Protein AF-A0ABD3HPS7-F1 (afdb_monomer_lite)

Sequence (73 aa):
MPRPPVQPWVPLPGHKNLDGRARHTPTLVRQKTYVLGGRNGNQLFNDLWVFDTECFQLDLLTETCTFGSQGLP

pLDDT: mean 86.2, std 12.52, range [44.78, 97.19]

Secondary structure (DSSP, 8-state):
-PPPP-PPP-PPTTGGGSPP-BS-EEEEETTEEEEEEEEETTEEEEEEEEEETTTTEEEEEESS---S-----

Structure (mmCIF, N/CA/C/O backbone):
data_AF-A0ABD3HPS7-F1
#
_entry.id   AF-A0ABD3HPS7-F1
#
loop_
_atom_site.group_PDB
_atom_site.id
_atom_site.type_symbol
_atom_site.label_atom_id
_atom_site.label_alt_id
_atom_site.label_comp_id
_atom_site.label_asym_id
_atom_site.label_entity_id
_atom_site.label_seq_id
_atom_site.pdbx_PDB_ins_code
_atom_site.Cartn_x
_atom_site.Cartn_y
_atom_site.Cartn_z
_atom_site.occupancy
_atom_si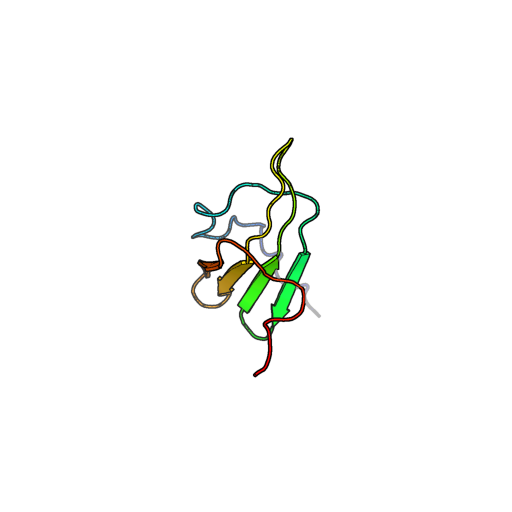te.B_iso_or_equiv
_atom_site.auth_seq_id
_atom_site.auth_comp_id
_atom_site.auth_asym_id
_atom_site.auth_atom_id
_atom_site.pdbx_PDB_model_num
ATOM 1 N N . MET A 1 1 ? -32.169 19.375 7.342 1.00 67.12 1 MET A N 1
ATOM 2 C CA . MET A 1 1 ? -30.996 18.546 7.693 1.00 67.12 1 MET A CA 1
ATOM 3 C C . MET A 1 1 ? -29.768 19.447 7.764 1.00 67.12 1 MET A C 1
ATOM 5 O O . MET A 1 1 ? -29.530 20.141 6.779 1.00 67.12 1 MET A O 1
ATOM 9 N N . PRO A 1 2 ? -29.020 19.503 8.879 1.00 77.56 2 PRO A N 1
ATOM 10 C CA . PRO A 1 2 ? -27.735 20.200 8.920 1.00 77.56 2 PRO A CA 1
ATOM 11 C C . PRO A 1 2 ? -26.704 19.448 8.069 1.00 77.56 2 PRO A C 1
ATOM 13 O O . PRO A 1 2 ? -26.727 18.219 8.006 1.00 77.56 2 PRO A O 1
ATOM 16 N N . ARG A 1 3 ? -25.795 20.177 7.417 1.00 72.50 3 ARG A N 1
ATOM 17 C CA . ARG A 1 3 ? -24.652 19.573 6.724 1.00 72.50 3 ARG A CA 1
ATOM 18 C C . ARG A 1 3 ? -23.719 18.945 7.774 1.00 72.50 3 ARG A C 1
ATOM 20 O O . ARG A 1 3 ? -23.412 19.632 8.749 1.00 72.50 3 ARG A O 1
ATOM 27 N N . PRO A 1 4 ? -23.244 17.700 7.589 1.00 81.25 4 PRO A N 1
ATOM 28 C CA . PRO A 1 4 ? -22.198 17.146 8.439 1.00 81.25 4 PRO A CA 1
ATOM 29 C C . PRO A 1 4 ? -20.963 18.061 8.438 1.00 81.25 4 PRO A C 1
ATOM 31 O O . PRO A 1 4 ? -20.663 18.669 7.402 1.00 81.25 4 PRO A O 1
ATOM 34 N N . PRO A 1 5 ? -20.240 18.180 9.562 1.00 83.19 5 PRO A N 1
ATOM 35 C CA . PRO A 1 5 ? -18.975 18.900 9.584 1.00 83.19 5 PRO A CA 1
ATOM 36 C C . PRO A 1 5 ? -18.021 18.305 8.543 1.00 83.19 5 PRO A C 1
ATOM 38 O O . PRO A 1 5 ? -17.922 17.087 8.394 1.00 83.19 5 PRO A O 1
ATOM 41 N N . VAL A 1 6 ? -17.336 19.175 7.800 1.00 84.75 6 VAL A N 1
ATOM 42 C CA . VAL A 1 6 ? -16.321 18.748 6.834 1.00 84.75 6 VAL A CA 1
ATOM 43 C C . VAL A 1 6 ? -15.150 18.191 7.634 1.00 84.75 6 VAL A C 1
ATOM 45 O O . VAL A 1 6 ? -14.504 18.928 8.377 1.00 84.75 6 VAL A O 1
ATOM 48 N N . GLN A 1 7 ? -14.886 16.894 7.506 1.00 83.25 7 GLN A N 1
ATOM 49 C CA . GLN A 1 7 ? -13.668 16.316 8.060 1.00 83.25 7 GLN A CA 1
ATOM 50 C C . GLN A 1 7 ? -12.479 16.754 7.193 1.00 83.25 7 GLN A C 1
ATOM 52 O O . GLN A 1 7 ? -12.529 16.578 5.971 1.00 83.25 7 GLN A O 1
ATOM 57 N N . PRO A 1 8 ? -11.431 17.357 7.781 1.00 88.06 8 PRO A N 1
ATOM 58 C CA . PRO A 1 8 ? -10.233 17.702 7.033 1.00 88.06 8 PRO A CA 1
ATOM 59 C C . PRO A 1 8 ? -9.519 16.428 6.575 1.00 88.06 8 PRO A C 1
ATOM 61 O O . PRO A 1 8 ? -9.559 15.397 7.246 1.00 88.06 8 PRO A O 1
ATOM 64 N N . TRP A 1 9 ? -8.823 16.512 5.445 1.00 87.75 9 TRP A N 1
ATOM 65 C CA . TRP A 1 9 ? -7.906 15.458 5.029 1.00 87.75 9 TRP A CA 1
ATOM 66 C C . TRP A 1 9 ? -6.728 15.407 6.000 1.00 87.75 9 TRP A C 1
ATOM 68 O O . TRP A 1 9 ? -6.031 16.405 6.186 1.00 87.75 9 TRP A O 1
ATOM 78 N N . VAL A 1 10 ? -6.504 14.246 6.611 1.00 86.62 10 VAL A N 1
ATOM 79 C CA . VAL A 1 10 ? -5.391 14.010 7.535 1.00 86.62 10 VAL A CA 1
ATOM 80 C C . VAL A 1 10 ? -4.582 12.814 7.027 1.00 86.62 10 VAL A C 1
ATOM 82 O O . VAL A 1 10 ? -5.183 11.808 6.642 1.00 86.62 10 VAL A O 1
ATOM 85 N N . PRO A 1 11 ? -3.237 12.891 6.999 1.00 83.06 11 PRO A N 1
ATOM 86 C CA . PRO A 1 11 ? -2.403 11.739 6.683 1.00 83.06 11 PRO A CA 1
ATOM 87 C C . PRO A 1 11 ? -2.652 10.602 7.672 1.00 83.06 11 PRO A C 1
ATOM 89 O O . PRO A 1 11 ? -2.671 10.821 8.884 1.00 83.06 11 PRO A O 1
ATOM 92 N N . LEU A 1 12 ? -2.799 9.379 7.167 1.00 80.88 12 LEU A N 1
ATOM 93 C CA . LEU A 1 12 ? -2.971 8.219 8.033 1.00 80.88 12 LEU A CA 1
ATOM 94 C C . LEU A 1 12 ? -1.661 7.925 8.793 1.00 80.88 12 LEU A C 1
ATOM 96 O O . LEU A 1 12 ? -0.576 7.952 8.190 1.00 80.88 12 LEU A O 1
ATOM 100 N N . PRO A 1 13 ? -1.727 7.646 10.108 1.00 77.62 13 PRO A N 1
ATOM 101 C CA . PRO A 1 13 ? -0.579 7.134 10.848 1.00 77.62 13 PRO A CA 1
ATOM 102 C C . PRO A 1 13 ? -0.178 5.749 10.305 1.00 77.62 13 PRO A C 1
ATOM 104 O O . PRO A 1 13 ? -0.962 5.085 9.636 1.00 77.62 13 PRO A O 1
ATOM 107 N N . GLY A 1 14 ? 1.074 5.333 10.518 1.00 69.94 14 GLY A N 1
ATOM 108 C CA . GLY A 1 14 ? 1.530 3.983 10.141 1.00 69.94 14 GLY A CA 1
ATOM 109 C C . GLY A 1 14 ? 1.846 3.743 8.654 1.00 69.94 14 GLY A C 1
ATOM 110 O O . GLY A 1 14 ? 2.350 2.680 8.316 1.00 69.94 14 GLY A O 1
AT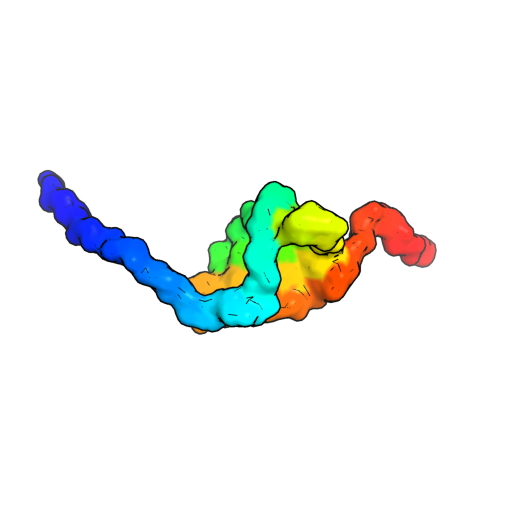OM 111 N N . HIS A 1 15 ? 1.663 4.723 7.760 1.00 68.69 15 HIS A N 1
ATOM 112 C CA . HIS A 1 15 ? 1.905 4.548 6.313 1.00 68.69 15 HIS A CA 1
ATOM 113 C C . HIS A 1 15 ? 3.389 4.455 5.886 1.00 68.69 15 HIS A C 1
ATOM 115 O O . HIS A 1 15 ? 3.673 4.350 4.695 1.00 68.69 15 HIS A O 1
ATOM 121 N N . LYS A 1 16 ? 4.349 4.541 6.818 1.00 66.56 16 LYS A N 1
ATOM 122 C CA . LYS A 1 16 ? 5.774 4.775 6.500 1.00 66.56 16 LYS A CA 1
ATOM 123 C C . LYS A 1 16 ? 6.503 3.589 5.854 1.00 66.56 16 LYS A C 1
ATOM 125 O O . LYS A 1 16 ? 7.623 3.776 5.397 1.00 66.56 16 LYS A O 1
ATOM 130 N N . ASN A 1 17 ? 5.887 2.409 5.813 1.00 75.69 17 ASN A N 1
ATOM 131 C CA . ASN A 1 17 ? 6.563 1.172 5.414 1.00 75.69 17 ASN A CA 1
ATOM 132 C C . ASN A 1 17 ? 6.237 0.706 3.988 1.00 75.69 17 ASN A C 1
ATOM 134 O O . ASN A 1 17 ? 6.848 -0.247 3.520 1.00 75.69 17 ASN A O 1
ATOM 138 N N . LEU A 1 18 ? 5.304 1.364 3.291 1.00 86.38 18 LEU A N 1
ATOM 139 C CA . LEU A 1 18 ? 4.972 1.041 1.904 1.00 86.38 18 LEU A CA 1
ATOM 140 C C . LEU A 1 18 ? 5.612 2.052 0.962 1.00 86.38 18 LEU A C 1
ATOM 142 O O . LEU A 1 18 ? 5.302 3.244 1.009 1.00 86.38 18 LEU A O 1
ATOM 146 N N . ASP A 1 19 ? 6.442 1.554 0.052 1.00 88.94 19 ASP A N 1
ATOM 147 C CA . ASP A 1 19 ? 6.989 2.374 -1.019 1.00 88.94 19 ASP A CA 1
ATOM 148 C C . ASP A 1 19 ? 5.869 2.970 -1.874 1.00 88.94 19 ASP A C 1
ATOM 150 O O . ASP A 1 19 ? 4.937 2.276 -2.310 1.00 88.94 19 ASP A O 1
ATOM 154 N N . GLY A 1 20 ? 5.990 4.273 -2.140 1.00 90.88 20 GLY A N 1
ATOM 155 C CA . GLY A 1 20 ? 5.064 5.004 -2.994 1.00 90.88 20 GLY A CA 1
ATOM 156 C C . GLY A 1 20 ? 4.928 4.318 -4.351 1.00 90.88 20 GLY A C 1
ATOM 157 O O . GLY A 1 20 ? 5.918 4.050 -5.024 1.00 90.88 20 GLY A O 1
ATOM 158 N N . ARG A 1 21 ? 3.692 4.023 -4.758 1.00 94.38 21 ARG A N 1
ATOM 159 C CA . ARG A 1 21 ? 3.403 3.211 -5.946 1.00 94.38 21 ARG A CA 1
ATOM 160 C C . ARG A 1 21 ? 2.165 3.688 -6.684 1.00 94.38 21 ARG A C 1
ATOM 162 O O . ARG A 1 21 ? 1.155 4.047 -6.083 1.00 94.38 21 ARG A O 1
ATOM 169 N N . ALA A 1 22 ? 2.209 3.622 -8.008 1.00 95.75 22 ALA A N 1
ATOM 170 C CA . ALA A 1 22 ? 1.101 3.938 -8.902 1.00 95.75 22 ALA A CA 1
ATOM 171 C C . ALA A 1 22 ? 0.569 2.674 -9.589 1.00 95.75 22 ALA A C 1
ATOM 173 O O . ALA A 1 22 ? 1.268 1.665 -9.677 1.00 95.75 22 ALA A O 1
ATOM 174 N N . ARG A 1 23 ? -0.654 2.751 -10.131 1.00 95.69 23 ARG A N 1
ATOM 175 C CA . ARG A 1 23 ? -1.314 1.643 -10.856 1.00 95.69 23 ARG A CA 1
ATOM 176 C C . ARG A 1 23 ? -1.408 0.336 -10.046 1.00 95.69 23 ARG A C 1
ATOM 178 O O . ARG A 1 23 ? -1.387 -0.741 -10.626 1.00 95.69 23 ARG A O 1
ATOM 185 N N . HIS A 1 24 ? -1.465 0.445 -8.722 1.00 95.00 24 HIS A N 1
ATOM 186 C CA . HIS A 1 24 ? -1.757 -0.662 -7.817 1.00 95.00 24 HIS A CA 1
ATOM 187 C C . HIS A 1 24 ? -3.275 -0.839 -7.687 1.00 95.00 24 HIS A C 1
ATOM 189 O O . HIS A 1 24 ? -4.040 0.067 -8.037 1.00 95.00 24 HIS A O 1
ATOM 195 N N . THR A 1 25 ? -3.710 -1.972 -7.141 1.00 95.81 25 THR A N 1
ATOM 196 C CA . THR A 1 25 ? -5.126 -2.208 -6.839 1.00 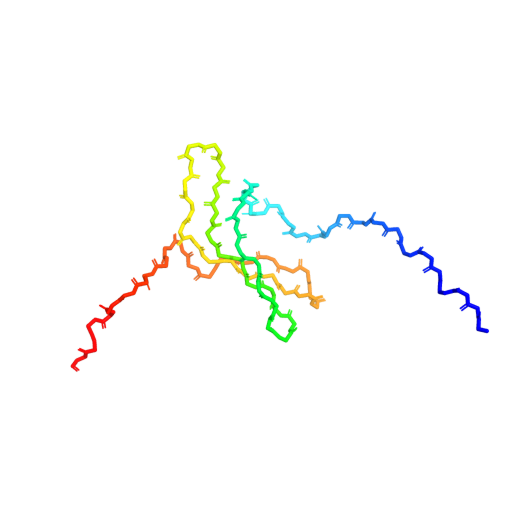95.81 25 THR A CA 1
ATOM 197 C C . THR A 1 25 ? -5.330 -2.300 -5.328 1.00 95.81 25 THR A C 1
ATOM 199 O O . THR A 1 25 ? -4.842 -3.252 -4.717 1.00 95.81 25 THR A O 1
ATOM 202 N N . PRO A 1 26 ? -6.039 -1.338 -4.710 1.00 94.56 26 PRO A N 1
ATOM 203 C CA . PRO A 1 26 ? -6.538 -1.472 -3.350 1.00 94.56 26 PRO A CA 1
ATOM 204 C C . PRO A 1 26 ? -7.921 -2.145 -3.351 1.00 94.56 26 PRO A C 1
ATOM 206 O O . PRO A 1 26 ? -8.781 -1.819 -4.168 1.00 94.56 26 PRO A O 1
ATOM 209 N N . THR A 1 27 ? -8.166 -3.084 -2.440 1.00 97.12 27 THR A N 1
ATOM 210 C CA . THR A 1 27 ? -9.473 -3.736 -2.259 1.00 97.12 27 THR A CA 1
ATOM 211 C C . THR A 1 27 ? -9.821 -3.809 -0.779 1.00 97.12 27 THR A C 1
ATOM 213 O O . THR A 1 27 ? -9.087 -4.402 0.007 1.00 97.12 27 THR A O 1
ATOM 216 N N . LEU A 1 28 ? -10.950 -3.213 -0.395 1.00 97.19 28 LEU A N 1
ATOM 217 C CA . LEU A 1 28 ? -11.463 -3.274 0.972 1.00 97.19 28 LEU A CA 1
ATOM 218 C C . LEU A 1 28 ? -12.255 -4.568 1.183 1.00 97.19 28 LEU A C 1
ATOM 220 O O . LEU A 1 28 ? -13.247 -4.816 0.497 1.00 97.19 28 LEU A O 1
ATOM 224 N N . VAL A 1 29 ? -11.854 -5.356 2.177 1.00 97.19 29 VAL A N 1
ATOM 225 C CA . VAL A 1 29 ? -12.605 -6.510 2.676 1.00 97.19 29 VAL A CA 1
ATOM 226 C C . VAL A 1 29 ? -12.782 -6.335 4.180 1.00 97.19 29 VAL A C 1
ATOM 228 O O . VAL A 1 29 ? -11.823 -6.407 4.948 1.00 97.19 29 VAL A O 1
ATOM 231 N N . ARG A 1 30 ? -14.027 -6.109 4.615 1.00 95.81 30 ARG A N 1
ATOM 232 C CA . ARG A 1 30 ? -14.359 -5.777 6.012 1.00 95.81 30 ARG A CA 1
ATOM 233 C C . ARG A 1 30 ? -13.600 -4.526 6.484 1.00 95.81 30 ARG A C 1
ATOM 235 O O . ARG A 1 30 ? -13.849 -3.450 5.957 1.00 95.81 30 ARG A O 1
ATOM 242 N N . GLN A 1 31 ? -12.708 -4.672 7.462 1.00 96.19 31 GLN A N 1
ATOM 243 C CA . GLN A 1 31 ? -11.904 -3.608 8.076 1.00 96.19 31 GLN A CA 1
ATOM 244 C C . GLN A 1 31 ? -10.452 -3.625 7.571 1.00 96.19 31 GLN A C 1
ATOM 246 O O . GLN A 1 31 ? -9.570 -2.996 8.147 1.00 96.19 31 GLN A O 1
ATOM 251 N N . LYS A 1 32 ? -10.172 -4.395 6.514 1.00 95.81 32 LYS A N 1
ATOM 252 C CA . LYS A 1 32 ? -8.824 -4.571 5.980 1.00 95.81 32 LYS A CA 1
ATOM 253 C C . LYS A 1 32 ? -8.792 -4.184 4.511 1.00 95.81 32 LYS A C 1
ATOM 255 O O . LYS A 1 32 ? -9.547 -4.716 3.699 1.00 95.81 32 LYS A O 1
ATOM 260 N N . THR A 1 33 ? -7.921 -3.246 4.168 1.00 95.56 33 THR A N 1
ATOM 261 C CA . THR A 1 33 ? -7.648 -2.859 2.784 1.00 95.56 33 THR A CA 1
ATOM 262 C C . THR A 1 33 ? -6.413 -3.596 2.298 1.00 95.56 33 THR A C 1
ATOM 264 O O . THR A 1 33 ? -5.329 -3.413 2.838 1.00 95.56 33 THR A O 1
ATOM 267 N N . TYR A 1 34 ? -6.568 -4.414 1.267 1.00 95.44 34 TYR A N 1
ATOM 268 C CA . TYR A 1 34 ? -5.482 -5.158 0.644 1.00 95.44 34 TYR A CA 1
ATOM 269 C C . TYR A 1 34 ? -4.935 -4.366 -0.536 1.00 95.44 34 TYR A C 1
ATOM 271 O O . TYR A 1 34 ? -5.712 -3.934 -1.385 1.00 95.44 34 TYR A O 1
ATOM 279 N N . VAL A 1 35 ? -3.621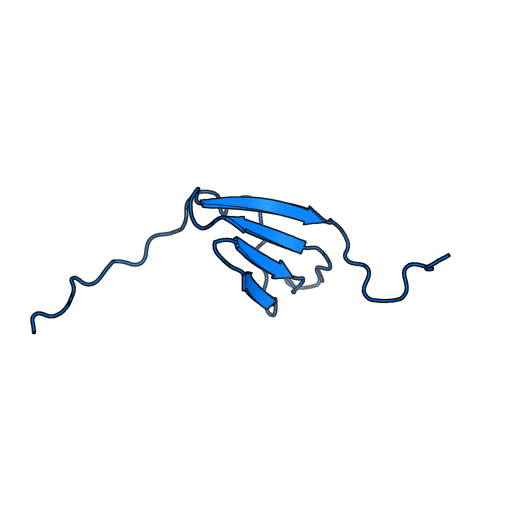 -4.171 -0.599 1.00 95.12 35 VAL A N 1
ATOM 280 C CA . VAL A 1 35 ? -2.953 -3.449 -1.687 1.00 95.12 35 VAL A CA 1
ATOM 281 C C . VAL A 1 35 ? -2.074 -4.423 -2.444 1.00 95.12 35 VAL A C 1
ATOM 283 O O . VAL A 1 35 ? -1.131 -4.976 -1.879 1.00 95.12 35 VAL A O 1
ATOM 286 N N . LEU A 1 36 ? -2.391 -4.619 -3.721 1.00 95.25 36 LEU A N 1
ATOM 287 C CA . LEU A 1 36 ? -1.679 -5.548 -4.583 1.00 95.25 36 LEU A CA 1
ATOM 288 C C . LEU A 1 36 ? -0.877 -4.818 -5.661 1.00 95.25 36 LEU A C 1
ATOM 290 O O . LEU A 1 36 ? -1.427 -4.022 -6.435 1.00 95.25 36 LEU A O 1
ATOM 294 N N . GLY A 1 37 ? 0.411 -5.160 -5.731 1.00 94.19 37 GLY A N 1
ATOM 295 C CA . GLY A 1 37 ? 1.311 -4.803 -6.820 1.00 94.19 37 GLY A CA 1
ATOM 296 C C . GLY A 1 37 ? 1.409 -3.303 -7.095 1.00 94.19 37 GLY A C 1
ATOM 297 O O . GLY A 1 37 ? 1.417 -2.474 -6.184 1.00 94.19 37 GLY A O 1
ATOM 298 N N . GLY A 1 38 ? 1.516 -2.947 -8.374 1.00 95.31 38 GLY A N 1
ATOM 299 C CA . GLY A 1 38 ? 1.729 -1.579 -8.844 1.00 95.31 38 GLY A CA 1
ATOM 300 C C . GLY A 1 38 ? 3.162 -1.339 -9.305 1.00 95.31 38 GLY A C 1
ATOM 301 O O . GLY A 1 38 ? 3.920 -2.274 -9.559 1.00 95.31 38 GLY A O 1
ATOM 302 N N . ARG A 1 39 ? 3.539 -0.067 -9.449 1.00 95.75 39 ARG A N 1
ATOM 303 C CA . ARG A 1 39 ? 4.877 0.319 -9.913 1.00 95.75 39 ARG A CA 1
ATOM 304 C C . ARG A 1 39 ? 5.381 1.624 -9.312 1.00 95.75 39 ARG A C 1
ATOM 306 O O . ARG A 1 39 ? 4.584 2.530 -9.059 1.00 95.75 39 ARG A O 1
ATOM 313 N N . ASN A 1 40 ? 6.697 1.752 -9.204 1.00 95.50 40 ASN A N 1
ATOM 314 C CA . ASN A 1 40 ? 7.392 3.002 -8.906 1.00 95.50 40 ASN A CA 1
ATOM 315 C C . ASN A 1 40 ? 8.583 3.166 -9.862 1.00 95.50 40 ASN A C 1
ATOM 317 O O . ASN A 1 40 ? 9.573 2.447 -9.768 1.00 95.50 40 ASN A O 1
ATOM 321 N N . GLY A 1 41 ? 8.472 4.069 -10.840 1.00 93.69 41 GLY A N 1
ATOM 322 C CA . GLY A 1 41 ? 9.470 4.189 -11.907 1.00 93.69 41 GLY A CA 1
ATOM 323 C C . GLY A 1 41 ? 9.648 2.871 -12.673 1.00 93.69 41 GLY A C 1
ATOM 324 O O . GLY A 1 41 ? 8.699 2.398 -13.306 1.00 93.69 41 GLY A O 1
ATOM 325 N N . ASN A 1 42 ? 10.855 2.300 -12.588 1.00 95.25 42 ASN A N 1
ATOM 326 C CA . ASN A 1 42 ? 11.241 1.021 -13.200 1.00 95.25 42 ASN A CA 1
ATOM 327 C C . ASN A 1 42 ? 10.989 -0.198 -12.294 1.00 95.25 42 ASN A C 1
ATOM 329 O O . ASN A 1 42 ? 11.158 -1.331 -12.737 1.00 95.25 42 ASN A O 1
ATOM 333 N N . GLN A 1 43 ? 10.596 0.015 -11.037 1.00 93.81 43 GLN A N 1
ATOM 334 C CA . GLN A 1 43 ? 10.272 -1.058 -10.106 1.00 93.81 43 GLN A CA 1
ATOM 335 C C . GLN A 1 43 ? 8.821 -1.492 -10.313 1.00 93.81 43 GLN A C 1
ATOM 337 O O . GLN A 1 43 ? 7.896 -0.681 -10.204 1.00 93.81 43 GLN A O 1
ATOM 342 N N . LEU A 1 44 ? 8.626 -2.773 -10.617 1.00 93.44 44 LEU A N 1
ATOM 343 C CA . LEU A 1 44 ? 7.324 -3.430 -10.605 1.00 93.44 44 LEU A CA 1
ATOM 344 C C . LEU A 1 44 ? 7.190 -4.192 -9.295 1.00 93.44 44 LEU A C 1
ATOM 346 O O . LEU A 1 44 ? 8.103 -4.914 -8.901 1.00 93.44 44 LEU A O 1
ATOM 350 N N . PHE A 1 45 ? 6.051 -4.033 -8.640 1.00 94.19 45 PHE A N 1
ATOM 351 C CA . PHE A 1 45 ? 5.776 -4.722 -7.396 1.00 94.19 45 PHE A CA 1
ATOM 352 C C . PHE A 1 45 ? 4.867 -5.920 -7.641 1.00 94.19 45 PHE A C 1
ATOM 354 O O . PHE A 1 45 ? 3.890 -5.832 -8.388 1.00 94.19 45 PHE A O 1
ATOM 361 N N . ASN A 1 46 ? 5.184 -7.024 -6.974 1.00 93.62 46 ASN A N 1
ATOM 362 C CA . ASN A 1 46 ? 4.377 -8.240 -6.931 1.00 93.62 46 ASN A CA 1
ATOM 363 C C . ASN A 1 46 ? 4.106 -8.660 -5.475 1.00 93.62 46 ASN A C 1
ATOM 365 O O . ASN A 1 46 ? 3.918 -9.831 -5.176 1.00 93.62 46 ASN A O 1
ATOM 369 N N . ASP A 1 47 ? 4.142 -7.708 -4.553 1.00 94.12 47 ASP A N 1
ATOM 370 C CA . ASP A 1 47 ? 3.875 -7.898 -3.133 1.00 94.12 47 ASP A CA 1
ATOM 371 C C . ASP A 1 47 ? 2.383 -7.693 -2.820 1.00 94.12 47 ASP A C 1
ATOM 373 O O . ASP A 1 47 ? 1.620 -7.101 -3.597 1.00 94.12 47 ASP A O 1
ATOM 377 N N . LEU A 1 48 ? 1.974 -8.195 -1.657 1.00 94.19 48 LEU A N 1
ATOM 378 C CA . LEU A 1 48 ? 0.654 -7.961 -1.084 1.00 94.19 48 LEU A CA 1
ATOM 379 C C . LEU A 1 48 ? 0.815 -7.320 0.285 1.00 94.19 48 LEU A C 1
ATOM 381 O O . LEU A 1 48 ? 1.477 -7.872 1.164 1.00 94.19 48 LEU A O 1
ATOM 385 N N . TRP A 1 49 ? 0.142 -6.197 0.475 1.00 94.50 49 TRP A N 1
ATOM 386 C CA . TRP A 1 49 ? 0.084 -5.482 1.742 1.00 94.50 49 TRP A CA 1
ATOM 387 C C . TRP A 1 49 ? -1.333 -5.486 2.293 1.00 94.50 49 TRP A C 1
ATOM 389 O O . TRP A 1 49 ? -2.303 -5.543 1.531 1.00 94.50 49 TRP A O 1
ATOM 399 N N . VAL A 1 50 ? -1.457 -5.379 3.612 1.00 94.62 50 VAL A N 1
ATOM 400 C CA . VAL A 1 50 ? -2.736 -5.178 4.289 1.00 94.62 50 VAL A CA 1
ATOM 401 C C . VAL A 1 50 ? -2.676 -3.959 5.189 1.00 94.62 50 VAL A C 1
ATOM 403 O O . VAL A 1 50 ? -1.751 -3.789 5.975 1.00 94.62 50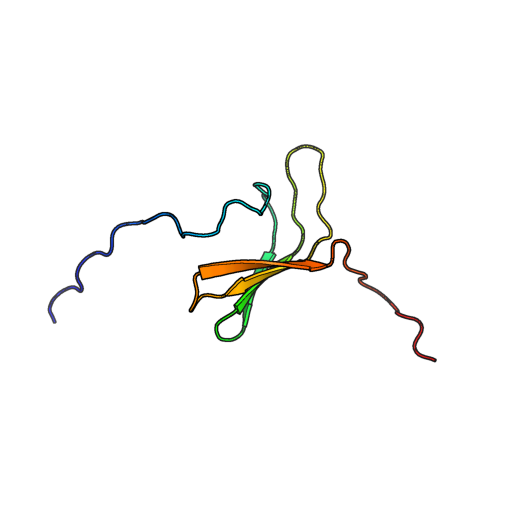 VAL A O 1
ATOM 406 N N . PHE A 1 51 ? -3.689 -3.115 5.065 1.00 93.38 51 PHE A N 1
ATOM 407 C CA . PHE A 1 51 ? -3.931 -1.981 5.933 1.00 93.38 51 PHE A CA 1
ATOM 408 C C . PHE A 1 51 ? -5.161 -2.245 6.793 1.00 93.38 51 PHE A C 1
ATOM 410 O O . PHE A 1 51 ? -6.255 -2.447 6.259 1.00 93.38 51 PHE A O 1
ATOM 417 N N . ASP A 1 52 ? -4.995 -2.236 8.108 1.00 92.69 52 ASP A N 1
ATOM 418 C CA . ASP A 1 52 ? -6.093 -2.350 9.060 1.00 92.69 52 ASP A CA 1
ATOM 419 C C . ASP A 1 52 ? -6.688 -0.966 9.357 1.00 92.69 52 ASP A C 1
ATOM 421 O O . ASP A 1 52 ? -5.994 -0.059 9.818 1.00 92.69 52 ASP A O 1
ATOM 425 N N . THR A 1 53 ? -7.980 -0.790 9.078 1.00 91.69 53 THR A N 1
ATOM 426 C CA . THR A 1 53 ? -8.670 0.496 9.245 1.00 91.69 53 THR A CA 1
ATOM 427 C C . THR A 1 53 ? -9.065 0.801 10.690 1.00 91.69 53 THR A C 1
ATOM 429 O O . THR A 1 53 ? -9.462 1.931 10.961 1.00 91.69 53 THR A O 1
ATOM 432 N N . GLU A 1 54 ? -8.999 -0.172 11.606 1.00 92.44 54 GLU A N 1
ATOM 433 C CA . GLU A 1 54 ? -9.320 0.036 13.025 1.00 92.44 54 GLU A CA 1
ATOM 434 C C . GLU A 1 54 ? -8.101 0.527 13.807 1.00 92.44 54 GLU A C 1
ATOM 436 O O . GLU A 1 54 ? -8.208 1.473 14.588 1.00 92.44 54 GLU A O 1
ATOM 441 N N . CYS A 1 55 ? -6.936 -0.089 13.582 1.00 90.62 55 CYS A N 1
ATOM 442 C CA . CYS A 1 55 ? -5.695 0.274 14.273 1.00 90.62 55 CYS A CA 1
ATOM 443 C C . CYS A 1 55 ? -4.729 1.125 13.434 1.00 90.62 55 CYS A C 1
ATOM 445 O O . CYS A 1 55 ? -3.696 1.551 13.950 1.00 90.62 55 CYS A O 1
ATOM 447 N N . PHE A 1 56 ? -5.063 1.406 12.169 1.00 89.56 56 PHE A N 1
ATOM 448 C CA . PHE A 1 56 ? -4.237 2.177 11.231 1.00 89.56 56 PHE A CA 1
ATOM 449 C C . PHE A 1 56 ? -2.821 1.606 11.059 1.00 89.56 56 PHE A C 1
ATOM 451 O O . PHE A 1 56 ? -1.833 2.341 10.984 1.00 89.56 56 PHE A O 1
ATOM 458 N N . GLN A 1 57 ? -2.725 0.278 10.999 1.00 89.19 57 GLN A N 1
ATOM 459 C CA . GLN A 1 57 ? -1.471 -0.446 10.825 1.00 89.19 57 GLN A CA 1
ATOM 460 C C . GLN A 1 57 ? -1.347 -0.987 9.401 1.00 89.19 57 GLN A C 1
ATOM 462 O O . GLN A 1 57 ? -2.329 -1.433 8.809 1.00 89.19 57 GLN A O 1
ATOM 467 N N . LEU A 1 58 ? -0.131 -0.934 8.858 1.00 91.31 58 LEU A N 1
ATOM 468 C CA . LEU A 1 58 ? 0.205 -1.417 7.525 1.00 91.31 58 LEU A CA 1
ATOM 469 C C . LEU A 1 58 ? 1.255 -2.521 7.628 1.00 91.31 58 LEU A C 1
ATOM 471 O O . LEU A 1 58 ? 2.370 -2.264 8.083 1.00 91.31 58 LEU A O 1
ATOM 475 N N . ASP A 1 59 ? 0.905 -3.713 7.156 1.00 92.50 59 ASP A N 1
ATOM 476 C CA . ASP A 1 59 ? 1.745 -4.904 7.244 1.00 92.50 59 ASP A CA 1
ATOM 477 C C . ASP A 1 59 ? 1.944 -5.542 5.863 1.00 92.50 59 ASP A C 1
ATOM 479 O O . ASP A 1 59 ? 1.038 -5.570 5.021 1.00 92.50 59 ASP A O 1
ATOM 483 N N . LEU A 1 60 ? 3.142 -6.078 5.635 1.00 93.06 60 LEU A N 1
ATOM 484 C CA . LEU A 1 60 ? 3.462 -6.879 4.458 1.00 93.06 60 LEU A CA 1
ATOM 485 C C . LEU A 1 60 ? 2.927 -8.301 4.664 1.00 93.06 60 LEU A C 1
ATOM 487 O O . LEU A 1 60 ? 3.310 -8.973 5.619 1.00 93.06 60 LEU A O 1
ATOM 491 N N . LEU A 1 61 ? 2.055 -8.767 3.768 1.00 93.06 61 LEU A N 1
ATOM 492 C CA . LEU A 1 61 ? 1.524 -10.133 3.805 1.00 93.06 61 LEU A CA 1
ATOM 493 C C . LEU A 1 61 ? 2.378 -11.115 3.007 1.00 93.06 61 LEU A C 1
ATOM 495 O O . LEU A 1 61 ? 2.554 -12.255 3.427 1.00 93.06 61 LEU A O 1
ATOM 499 N N . THR A 1 62 ? 2.882 -10.695 1.846 1.00 91.75 62 THR A N 1
ATOM 500 C CA . THR A 1 62 ? 3.847 -11.480 1.069 1.00 91.75 62 THR A CA 1
ATOM 501 C C . THR A 1 62 ? 4.732 -10.578 0.220 1.00 91.75 62 THR A C 1
ATOM 503 O O . THR A 1 62 ? 4.250 -9.634 -0.405 1.00 91.75 62 THR A O 1
ATOM 506 N N . GLU A 1 63 ? 6.023 -10.905 0.162 1.00 89.94 63 GLU A N 1
ATOM 507 C CA . GLU A 1 63 ? 7.007 -10.268 -0.722 1.00 89.94 63 GLU A CA 1
ATOM 508 C C . GLU A 1 63 ? 6.773 -10.614 -2.199 1.00 89.94 63 GLU A C 1
ATOM 510 O O . GLU A 1 63 ? 7.213 -9.891 -3.093 1.00 89.94 63 GLU A O 1
ATOM 515 N N . THR A 1 64 ? 6.104 -11.736 -2.486 1.00 89.75 64 THR A N 1
ATOM 516 C CA . THR A 1 64 ? 5.822 -12.188 -3.854 1.00 89.75 64 THR A CA 1
ATOM 517 C C . THR A 1 64 ? 4.507 -12.961 -3.916 1.00 89.75 64 THR A C 1
ATOM 519 O O . THR A 1 64 ? 4.313 -13.974 -3.241 1.00 89.75 64 THR A O 1
ATOM 522 N N . CYS A 1 65 ? 3.597 -12.510 -4.768 1.00 84.06 65 CYS A N 1
ATOM 523 C CA . CYS A 1 65 ? 2.354 -13.194 -5.075 1.00 84.06 65 CYS A CA 1
ATOM 524 C C . CYS A 1 65 ? 2.585 -14.192 -6.208 1.00 84.06 65 CYS A C 1
ATOM 526 O O . CYS A 1 65 ? 3.174 -13.870 -7.243 1.00 84.06 65 CYS A O 1
ATOM 528 N N . THR A 1 66 ? 2.084 -15.409 -6.033 1.00 80.69 66 THR A N 1
ATOM 529 C CA . THR A 1 66 ? 2.025 -16.404 -7.102 1.00 80.69 66 THR A CA 1
ATOM 530 C C . THR A 1 66 ? 0.601 -16.425 -7.651 1.00 80.69 66 THR A C 1
ATOM 532 O O . THR A 1 66 ? -0.339 -16.813 -6.963 1.00 80.69 66 THR A O 1
ATOM 535 N N . PHE A 1 67 ? 0.422 -15.955 -8.887 1.00 66.88 67 PHE A N 1
ATOM 536 C CA . PHE A 1 67 ? -0.854 -16.033 -9.601 1.00 66.88 67 PHE A CA 1
ATOM 537 C C . PHE A 1 67 ? -0.770 -17.176 -10.610 1.00 66.88 67 PHE A C 1
ATOM 539 O O . PHE A 1 67 ? -0.205 -17.013 -11.687 1.00 66.88 67 PHE A O 1
ATOM 546 N N . GLY A 1 68 ? -1.278 -18.351 -10.251 1.00 61.91 68 GLY A N 1
ATOM 547 C CA . GLY A 1 68 ? -1.195 -19.547 -11.095 1.00 61.91 68 GLY A CA 1
ATOM 548 C C . GLY A 1 68 ? -0.789 -20.774 -10.295 1.00 61.91 68 GLY A C 1
ATOM 549 O O . GLY A 1 68 ? -0.299 -20.631 -9.179 1.00 61.91 68 GLY A O 1
ATOM 550 N N . SER A 1 69 ? -1.077 -21.960 -10.847 1.00 54.97 69 SER A N 1
ATOM 551 C CA . SER A 1 69 ? -1.153 -23.231 -10.121 1.00 54.97 69 SER A CA 1
ATOM 552 C C . SER A 1 69 ? 0.029 -23.434 -9.175 1.00 54.97 69 SER A C 1
ATOM 554 O O . SER A 1 69 ? 1.086 -23.926 -9.569 1.00 54.97 69 SER A O 1
ATOM 556 N N . GLN A 1 70 ? -0.198 -23.139 -7.893 1.00 55.66 70 GLN A N 1
ATOM 557 C CA . GLN A 1 70 ? 0.311 -24.010 -6.849 1.00 55.66 70 GLN A CA 1
ATOM 558 C C . G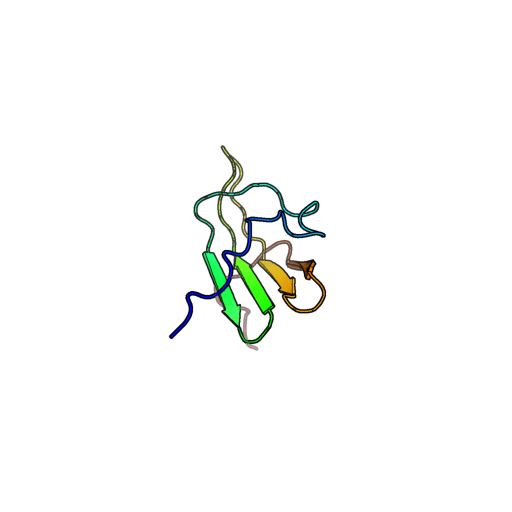LN A 1 70 ? -0.049 -25.410 -7.329 1.00 55.66 70 GLN A C 1
ATOM 560 O O . GLN A 1 70 ? -1.224 -25.655 -7.615 1.00 55.66 70 GLN A O 1
ATOM 565 N N . GLY A 1 71 ? 0.948 -26.261 -7.561 1.00 54.31 71 GLY A N 1
ATOM 566 C CA . GLY A 1 71 ? 0.685 -27.672 -7.778 1.00 54.31 71 GLY A CA 1
ATOM 567 C C . GLY A 1 71 ? -0.152 -28.133 -6.594 1.00 54.31 71 GLY A C 1
ATOM 568 O O . GLY A 1 71 ? 0.367 -28.300 -5.495 1.00 54.31 71 GLY A O 1
ATOM 569 N N . LEU A 1 72 ? -1.465 -28.227 -6.804 1.00 44.78 72 LEU A N 1
ATOM 570 C CA . LEU A 1 72 ? -2.313 -29.076 -5.995 1.00 44.78 72 LEU A CA 1
ATOM 571 C C . LEU A 1 72 ? -1.672 -30.469 -6.089 1.00 44.78 72 LEU A C 1
ATOM 573 O O . LEU A 1 72 ? -1.216 -30.818 -7.186 1.00 44.78 72 LEU A O 1
ATOM 577 N N . PRO A 1 73 ? -1.560 -31.227 -4.987 1.00 53.56 73 PRO A N 1
ATOM 578 C CA . PRO A 1 73 ? -1.235 -32.641 -5.116 1.00 53.56 73 PRO A CA 1
ATOM 579 C C . PRO A 1 73 ? -2.197 -33.334 -6.092 1.00 53.56 73 PRO A C 1
ATOM 581 O O . PRO A 1 73 ? -3.384 -32.929 -6.147 1.00 53.56 73 PRO A O 1
#

Foldseek 3Di:
DDDPPDDDDDDQPAPPPDDDFPPWDWDDDPQKIKIAWGDDVPDTAQWIWIAGNVVRHIDTPGRHDDDDDPPDD

Organism: NCBI:txid122646

InterPro domains:
  IPR006652 Kelch repeat type 1 [PF01344] (21-54)
  IPR015915 Kelch-type beta-propeller [G3DSA:2.120.10.80] (4-71)
  IPR015915 Kelch-type beta-propeller [SSF117281] (19-54)

Radius of gyration: 16.07 Å; chains: 1; bounding box: 42×53×28 Å